Protein AF-A0A814PGC1-F1 (afdb_monomer_lite)

Secondary structure (DSSP, 8-state):
--SEEEE---SSSEEETTEEES--SPPEEEE--SS--------SSPPTTEEEEE-S-EEEEEEEEE-SS-EEEEEEEEETTT--EEEEEEEE-

InterPro domains:
  IPR025733 Purple acid phosphatase, C-terminal domain [PF14008] (25-88)
  IPR029052 Metallo-dependent phosphatase-like [G3DSA:3.60.21.10] (1-93)

Foldseek 3Di:
DLWWWWFDDDPPFDQDPQETEPPPDDTDIDHNQADDDDPDDDDPPDPPRTPDIDDAHWDKDWDWDDDPPWTKIKIFTAGPPPRDTPDIHMYID

Radius of gyration: 14.21 Å; chains: 1; bounding box: 33×25×40 Å

pLDDT: mean 88.39, std 8.45, range [66.19, 97.81]

Structure (mmCIF, N/CA/C/O backbone):
data_AF-A0A814PGC1-F1
#
_entry.id   AF-A0A814PGC1-F1
#
loop_
_atom_site.group_PDB
_atom_site.id
_atom_site.type_symbol
_atom_site.label_atom_id
_atom_site.label_alt_id
_atom_site.label_comp_id
_atom_site.label_asym_id
_atom_site.label_entity_id
_atom_site.label_seq_id
_atom_site.pdbx_PDB_ins_code
_atom_site.Cartn_x
_atom_site.Cartn_y
_atom_site.Cartn_z
_atom_site.occupancy
_atom_site.B_iso_or_equiv
_atom_site.auth_seq_id
_atom_site.auth_comp_id
_atom_site.auth_asym_id
_atom_site.auth_atom_id
_atom_site.pdbx_PDB_model_num
ATOM 1 N N . MET A 1 1 ? 11.021 -10.523 -8.051 1.00 72.50 1 MET A N 1
ATOM 2 C CA . MET A 1 1 ? 9.991 -9.570 -8.498 1.00 72.50 1 MET A CA 1
ATOM 3 C C . MET A 1 1 ? 10.470 -8.202 -8.081 1.00 72.50 1 MET A C 1
ATOM 5 O O . MET A 1 1 ? 10.507 -7.923 -6.888 1.00 72.50 1 MET A O 1
ATOM 9 N N . HIS A 1 2 ? 10.914 -7.408 -9.039 1.00 89.75 2 HIS A N 1
ATOM 10 C CA . HIS A 1 2 ? 11.432 -6.059 -8.849 1.00 89.75 2 HIS A CA 1
ATOM 11 C C . HIS A 1 2 ? 10.338 -5.042 -9.181 1.00 89.75 2 HIS A C 1
ATOM 13 O O . HIS A 1 2 ? 10.501 -4.137 -9.994 1.00 89.75 2 HIS A O 1
ATOM 19 N N . VAL A 1 3 ? 9.174 -5.249 -8.562 1.00 92.25 3 VAL A N 1
ATOM 20 C CA . VAL A 1 3 ? 7.921 -4.566 -8.893 1.00 92.25 3 VAL A CA 1
ATOM 21 C C . VAL A 1 3 ? 7.201 -4.131 -7.627 1.00 92.25 3 VAL A C 1
ATOM 23 O O . VAL A 1 3 ? 7.491 -4.622 -6.528 1.00 92.25 3 VAL A O 1
ATOM 26 N N . TYR A 1 4 ? 6.233 -3.242 -7.810 1.00 95.19 4 TYR A N 1
ATOM 27 C CA . TYR A 1 4 ? 5.219 -2.947 -6.813 1.00 95.19 4 TYR A CA 1
ATOM 28 C C . TYR A 1 4 ? 3.914 -3.653 -7.186 1.00 95.19 4 TYR A C 1
ATOM 30 O O . TYR A 1 4 ? 3.481 -3.567 -8.337 1.00 95.19 4 TYR A O 1
ATOM 38 N N . GLU A 1 5 ? 3.268 -4.310 -6.225 1.00 95.94 5 GLU A N 1
ATOM 39 C CA . GLU A 1 5 ? 1.904 -4.823 -6.381 1.00 95.94 5 GLU A CA 1
ATOM 40 C C . GLU A 1 5 ? 1.146 -4.798 -5.051 1.00 95.94 5 GLU A C 1
ATOM 42 O O . GLU A 1 5 ? 1.634 -5.306 -4.041 1.00 95.94 5 GLU A O 1
ATOM 47 N N . ARG A 1 6 ? -0.069 -4.248 -5.051 1.00 94.44 6 ARG A N 1
ATOM 48 C CA . ARG A 1 6 ? -1.041 -4.377 -3.964 1.00 94.44 6 ARG A CA 1
ATOM 49 C C . ARG A 1 6 ? -2.068 -5.434 -4.334 1.00 94.44 6 ARG A C 1
ATOM 51 O O . ARG A 1 6 ? -2.807 -5.291 -5.309 1.00 94.44 6 ARG A O 1
ATOM 58 N N . VAL A 1 7 ? -2.134 -6.463 -3.501 1.00 91.12 7 VAL A N 1
ATOM 59 C CA . VAL A 1 7 ? -2.991 -7.631 -3.676 1.00 91.12 7 VAL A CA 1
ATOM 60 C C . VAL A 1 7 ? -4.064 -7.664 -2.599 1.00 91.12 7 VAL A C 1
ATOM 62 O O . VAL A 1 7 ? -3.852 -7.281 -1.443 1.00 91.12 7 VAL A O 1
ATOM 65 N N . PHE A 1 8 ? -5.222 -8.169 -2.993 1.00 80.31 8 PHE A N 1
ATOM 66 C CA . PHE A 1 8 ? -6.361 -8.384 -2.130 1.00 80.31 8 PHE A CA 1
ATOM 67 C C . PHE A 1 8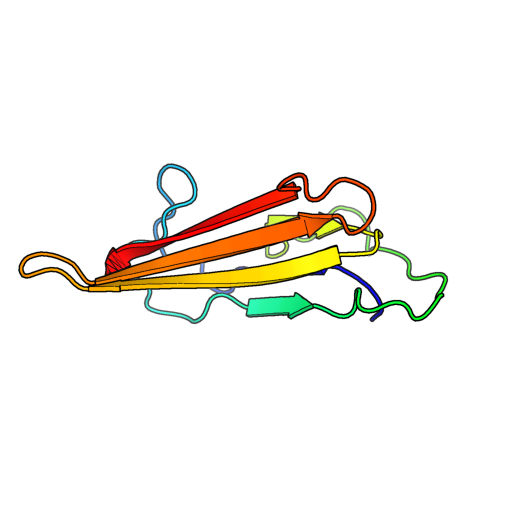 ? -6.853 -9.819 -2.242 1.00 80.31 8 PHE A C 1
ATOM 69 O O . PHE A 1 8 ? -6.937 -10.372 -3.335 1.00 80.31 8 PHE A O 1
ATOM 76 N N . TYR A 1 9 ? -7.100 -10.436 -1.089 1.00 70.31 9 TYR A N 1
ATOM 77 C CA . TYR A 1 9 ? -7.200 -11.890 -0.990 1.00 70.31 9 TYR A CA 1
ATOM 78 C C . TYR A 1 9 ? -8.628 -12.411 -0.811 1.00 70.31 9 TYR A C 1
ATOM 80 O O . TYR A 1 9 ? -8.906 -13.552 -1.173 1.00 70.31 9 TYR A O 1
ATOM 88 N N . ASP A 1 10 ? -9.540 -11.615 -0.255 1.00 71.00 10 ASP A N 1
ATOM 89 C CA . ASP A 1 10 ? -10.901 -12.067 0.030 1.00 71.00 10 ASP A CA 1
ATOM 90 C C . ASP A 1 10 ? -11.934 -11.275 -0.774 1.00 71.00 10 ASP A C 1
ATOM 92 O O . ASP A 1 10 ? -11.650 -10.199 -1.261 1.00 71.00 10 ASP A O 1
ATOM 96 N N . ASN A 1 11 ? -13.143 -11.804 -0.942 1.00 66.19 11 ASN A N 1
ATOM 97 C CA . ASN A 1 11 ? -14.251 -11.044 -1.538 1.00 66.19 11 ASN A CA 1
ATOM 98 C C . ASN A 1 11 ? -15.143 -10.409 -0.456 1.00 66.19 11 ASN A C 1
ATOM 100 O O . ASN A 1 11 ? -16.254 -9.970 -0.742 1.00 66.19 11 ASN A O 1
ATOM 104 N N . THR A 1 12 ? -14.695 -10.435 0.802 1.00 67.00 12 THR A N 1
ATOM 105 C CA . THR A 1 12 ? -15.509 -10.115 1.984 1.00 67.00 12 THR A CA 1
ATOM 106 C C . THR A 1 12 ? -15.107 -8.816 2.659 1.00 67.00 12 THR A C 1
ATOM 108 O O . THR A 1 12 ? -15.900 -8.256 3.412 1.00 67.00 12 THR A O 1
ATOM 111 N N . THR A 1 13 ? -13.889 -8.337 2.428 1.00 71.44 13 THR A N 1
ATOM 112 C CA . THR A 1 13 ? -13.405 -7.088 2.997 1.00 71.44 13 THR A CA 1
ATOM 113 C C . THR A 1 13 ? -13.968 -5.918 2.198 1.00 71.44 13 THR A C 1
ATOM 115 O O . THR A 1 13 ? -13.886 -5.847 0.970 1.00 71.44 13 THR A O 1
ATOM 118 N N . THR A 1 14 ? -14.547 -4.965 2.919 1.00 71.50 14 THR A N 1
ATOM 119 C CA . THR A 1 14 ? -15.136 -3.771 2.324 1.00 71.50 14 THR A CA 1
ATOM 120 C C . THR A 1 14 ? -14.058 -2.708 2.140 1.00 71.50 14 THR A C 1
ATOM 122 O O . THR A 1 14 ? -13.432 -2.266 3.106 1.00 71.50 14 THR A O 1
ATOM 125 N N . ILE A 1 15 ? -13.874 -2.257 0.899 1.00 78.94 15 ILE A N 1
ATOM 126 C CA . ILE A 1 15 ? -12.995 -1.135 0.556 1.00 78.94 15 ILE A CA 1
ATOM 127 C C . ILE A 1 15 ? -13.876 0.063 0.199 1.00 78.94 15 ILE A C 1
ATOM 129 O O . ILE A 1 15 ? -14.579 0.042 -0.808 1.00 78.94 15 ILE A O 1
ATOM 133 N N . VAL A 1 16 ? -13.832 1.123 1.009 1.00 82.25 16 VAL A N 1
ATOM 134 C CA . VAL A 1 16 ? -14.538 2.388 0.740 1.00 82.25 16 VAL A CA 1
ATOM 135 C C . VAL A 1 16 ? -13.500 3.490 0.599 1.00 82.25 16 VAL A C 1
ATOM 137 O O . VAL A 1 16 ? -12.737 3.730 1.529 1.00 82.25 16 VAL A O 1
ATOM 140 N N . ASN A 1 17 ? -13.439 4.160 -0.554 1.00 85.94 17 ASN A N 1
ATOM 141 C CA . ASN A 1 17 ? -12.467 5.232 -0.822 1.00 85.94 17 ASN A CA 1
ATOM 142 C C . ASN A 1 17 ? -11.011 4.836 -0.480 1.00 85.94 17 ASN A C 1
ATOM 144 O O . ASN A 1 17 ? -10.324 5.555 0.246 1.00 85.94 17 ASN A O 1
ATOM 148 N N . ASN A 1 18 ? -10.552 3.661 -0.941 1.00 88.19 18 ASN A N 1
ATOM 149 C CA . ASN A 1 18 ? -9.231 3.086 -0.610 1.00 88.19 18 ASN A CA 1
ATOM 150 C C . ASN A 1 18 ? -8.959 2.928 0.898 1.00 88.19 18 ASN A C 1
ATOM 152 O O . ASN A 1 18 ? -7.810 2.835 1.334 1.00 88.19 18 ASN A O 1
ATOM 156 N N . THR A 1 19 ? -10.015 2.877 1.705 1.00 89.12 19 THR A N 1
ATOM 157 C CA . THR A 1 19 ? -9.943 2.558 3.125 1.00 89.12 19 THR A CA 1
ATOM 158 C C . THR A 1 19 ? -10.544 1.182 3.349 1.00 89.12 19 THR A C 1
ATOM 160 O O . THR A 1 19 ? -11.716 0.945 3.058 1.00 89.12 19 THR A O 1
ATOM 163 N N . TYR A 1 20 ? -9.719 0.278 3.854 1.00 87.19 20 TYR A N 1
ATOM 164 C CA . TYR A 1 20 ? -10.122 -1.037 4.307 1.00 87.19 20 TYR A CA 1
ATOM 165 C C . TYR A 1 20 ? -10.733 -0.907 5.707 1.00 87.19 20 TYR A C 1
ATOM 167 O O . TYR A 1 20 ? -10.085 -0.406 6.633 1.00 87.19 20 TYR A O 1
ATOM 175 N N . ALA A 1 21 ? -11.979 -1.354 5.848 1.00 80.06 21 ALA A N 1
ATOM 176 C CA . ALA A 1 21 ? -12.688 -1.470 7.119 1.00 80.06 21 ALA A CA 1
ATOM 177 C C . ALA A 1 21 ? -13.109 -2.932 7.328 1.00 80.06 21 ALA A C 1
ATOM 179 O O . ALA A 1 21 ? -13.403 -3.626 6.356 1.00 80.06 21 ALA A O 1
ATOM 180 N N . ASN A 1 22 ? -13.156 -3.397 8.583 1.00 71.62 22 ASN A N 1
ATOM 181 C CA . ASN A 1 22 ? -13.479 -4.793 8.926 1.00 71.62 22 ASN A CA 1
ATOM 182 C C . ASN A 1 22 ? -12.567 -5.808 8.212 1.00 71.62 22 ASN A C 1
ATOM 184 O O . ASN A 1 22 ? -13.029 -6.751 7.570 1.00 71.62 22 ASN A O 1
ATOM 188 N N . VAL A 1 23 ? -11.258 -5.569 8.291 1.00 74.19 23 VAL A N 1
ATOM 189 C CA . VAL A 1 23 ? -10.234 -6.361 7.606 1.00 74.19 23 VAL A CA 1
ATOM 190 C C . VAL A 1 23 ? -10.120 -7.741 8.255 1.00 74.19 23 VAL A C 1
ATOM 192 O O . VAL A 1 23 ? -9.502 -7.884 9.307 1.00 74.19 23 VAL A O 1
ATOM 195 N N . ASN A 1 24 ? -10.717 -8.755 7.626 1.00 78.00 24 ASN A N 1
ATOM 196 C CA . ASN A 1 24 ? -10.665 -10.147 8.096 1.00 78.00 24 ASN A CA 1
ATOM 197 C C . ASN A 1 24 ? -9.489 -10.936 7.495 1.00 78.00 24 ASN A C 1
ATOM 199 O O . ASN A 1 24 ? -9.200 -12.047 7.939 1.00 78.00 24 ASN A O 1
ATOM 203 N N . SER A 1 25 ? -8.799 -10.347 6.514 1.00 80.00 25 SER A N 1
ATOM 204 C CA . SER A 1 25 ? -7.667 -10.934 5.795 1.00 80.00 25 SER A CA 1
ATOM 205 C C . SER A 1 25 ? -6.568 -9.887 5.582 1.00 80.00 25 SER A C 1
ATOM 207 O O . SER A 1 25 ? -6.880 -8.713 5.396 1.00 80.00 25 SER A O 1
ATOM 209 N N . PRO A 1 26 ? -5.278 -10.260 5.574 1.00 85.19 26 PRO A N 1
ATOM 210 C CA . PRO A 1 26 ? -4.199 -9.301 5.354 1.00 85.19 26 PRO A CA 1
ATOM 211 C C . PRO A 1 26 ? -4.266 -8.658 3.959 1.00 85.19 26 PRO A C 1
ATOM 213 O O . PRO A 1 26 ? -4.596 -9.316 2.972 1.00 85.19 26 PRO A O 1
ATOM 216 N N . VAL A 1 27 ? -3.867 -7.385 3.870 1.00 87.56 27 VAL A N 1
ATOM 217 C CA . VAL A 1 27 ? -3.501 -6.753 2.592 1.00 87.56 27 VAL A CA 1
ATOM 2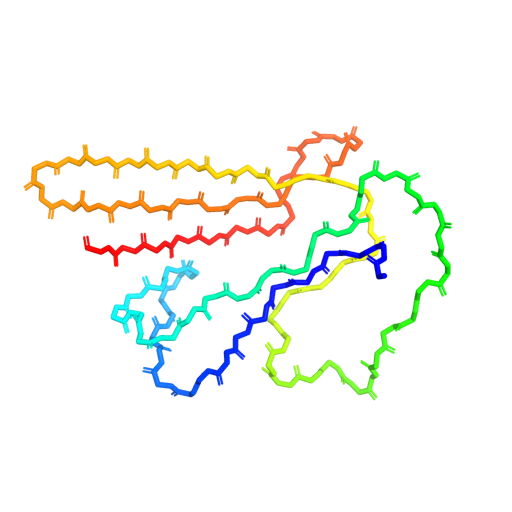18 C C . VAL A 1 27 ? -2.065 -7.155 2.276 1.00 87.56 27 VAL A C 1
ATOM 220 O O . VAL A 1 27 ? -1.169 -6.946 3.096 1.00 87.56 27 VAL A O 1
ATOM 223 N N . ILE A 1 28 ? -1.843 -7.742 1.103 1.00 91.56 28 ILE A N 1
ATOM 224 C CA . ILE A 1 28 ? -0.522 -8.217 0.685 1.00 91.56 28 ILE A CA 1
ATOM 225 C C . ILE A 1 28 ? 0.099 -7.163 -0.227 1.00 91.56 28 ILE A C 1
ATOM 227 O O . ILE A 1 28 ? -0.549 -6.667 -1.148 1.00 91.56 28 ILE A O 1
ATOM 231 N N . ILE A 1 29 ? 1.360 -6.821 0.032 1.00 94.75 29 ILE A N 1
ATOM 232 C CA . ILE A 1 29 ? 2.125 -5.892 -0.797 1.00 94.75 29 ILE A CA 1
ATOM 233 C C . ILE A 1 29 ? 3.406 -6.580 -1.248 1.00 94.75 29 ILE A C 1
ATOM 235 O O . ILE A 1 29 ? 4.206 -7.020 -0.420 1.00 94.75 29 ILE A O 1
ATOM 239 N N . VAL A 1 30 ? 3.619 -6.625 -2.557 1.00 94.62 30 VAL A N 1
ATOM 240 C CA . VAL A 1 30 ? 4.925 -6.886 -3.155 1.00 94.62 30 VAL A CA 1
ATOM 241 C C . VAL A 1 30 ? 5.645 -5.549 -3.271 1.00 94.62 30 VAL A C 1
ATOM 243 O O . VAL A 1 30 ? 5.128 -4.623 -3.892 1.00 94.62 30 VAL A O 1
ATOM 246 N N . GLN A 1 31 ? 6.821 -5.440 -2.651 1.00 93.94 31 GLN A N 1
ATOM 247 C CA . GLN A 1 31 ? 7.645 -4.232 -2.692 1.00 93.94 31 GLN A CA 1
ATOM 248 C C . GLN A 1 31 ? 9.103 -4.584 -2.997 1.00 93.94 31 GLN A C 1
ATOM 250 O O . GLN A 1 31 ? 9.945 -4.652 -2.103 1.00 93.94 31 GLN A O 1
ATOM 255 N N . GLY A 1 32 ? 9.388 -4.853 -4.271 1.00 92.12 32 GLY A N 1
ATOM 256 C CA . GLY A 1 32 ? 10.723 -5.204 -4.768 1.00 92.12 32 GLY A CA 1
ATOM 257 C C . GLY A 1 32 ? 11.455 -4.064 -5.479 1.00 92.12 32 GLY A C 1
ATOM 258 O O . GLY A 1 32 ? 12.442 -4.300 -6.166 1.00 92.12 32 GLY A O 1
ATOM 259 N N . THR A 1 33 ? 10.977 -2.830 -5.352 1.00 91.50 33 THR A N 1
ATOM 260 C CA . THR A 1 33 ? 11.333 -1.679 -6.202 1.00 91.50 33 THR A CA 1
ATOM 261 C C . THR A 1 33 ? 12.564 -0.893 -5.737 1.00 91.50 33 THR A C 1
ATOM 263 O O . THR A 1 33 ? 12.724 0.275 -6.085 1.00 91.50 33 THR A O 1
ATOM 266 N N . GLY A 1 34 ? 13.436 -1.515 -4.939 1.00 87.50 34 GLY A N 1
ATOM 267 C CA . GLY A 1 34 ? 14.554 -0.855 -4.251 1.00 87.50 34 GLY A CA 1
ATOM 268 C C . GLY A 1 34 ? 15.795 -0.547 -5.101 1.00 87.50 34 GLY A C 1
ATOM 269 O O . GLY A 1 34 ? 16.782 -0.079 -4.541 1.00 87.50 34 GLY A O 1
ATOM 270 N N . GLY A 1 35 ? 15.776 -0.809 -6.415 1.00 83.31 35 GLY A N 1
ATOM 271 C CA . GLY A 1 35 ? 16.848 -0.403 -7.339 1.00 83.31 35 GLY A CA 1
ATOM 272 C C . GLY A 1 35 ? 17.499 -1.512 -8.173 1.00 83.31 35 GLY A C 1
ATOM 273 O O . GLY A 1 35 ? 18.431 -1.228 -8.925 1.00 83.31 35 GLY A O 1
ATOM 274 N N . THR A 1 36 ? 17.044 -2.765 -8.077 1.00 82.88 36 THR A N 1
ATOM 275 C CA . THR A 1 36 ? 17.510 -3.829 -8.982 1.00 82.88 36 THR A CA 1
ATOM 276 C C . THR A 1 36 ? 16.762 -3.759 -10.309 1.00 82.88 36 THR A C 1
ATOM 278 O O . THR A 1 36 ? 15.534 -3.791 -10.333 1.00 82.88 36 THR A O 1
ATOM 281 N N . PHE A 1 37 ? 17.518 -3.683 -11.406 1.00 68.38 37 PHE A N 1
ATOM 282 C CA . PHE A 1 37 ? 16.969 -3.675 -12.758 1.00 68.38 37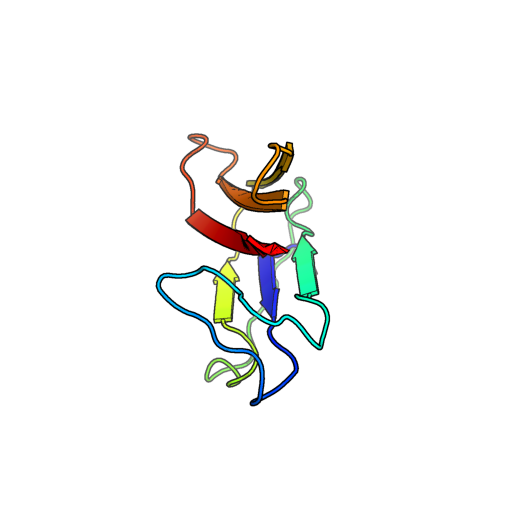 PHE A CA 1
ATOM 283 C C . PHE A 1 37 ? 16.627 -5.101 -13.183 1.00 68.38 37 PHE A C 1
ATOM 285 O O . PHE A 1 37 ? 17.500 -5.968 -13.197 1.00 68.38 37 PHE A O 1
ATOM 292 N N . ASP A 1 38 ? 15.375 -5.330 -13.560 1.00 73.12 38 ASP A N 1
ATOM 293 C CA . ASP A 1 38 ? 14.926 -6.595 -14.129 1.00 73.12 38 ASP A CA 1
ATOM 294 C C . ASP A 1 38 ? 13.780 -6.346 -15.106 1.00 73.12 38 ASP A C 1
ATOM 296 O O . ASP A 1 38 ? 13.034 -5.374 -14.977 1.00 73.12 38 ASP A O 1
ATOM 300 N N . ASN A 1 39 ? 13.666 -7.201 -16.117 1.00 75.00 39 ASN A N 1
ATOM 301 C CA . ASN A 1 39 ? 12.663 -7.061 -17.168 1.00 75.00 39 ASN A CA 1
ATOM 302 C C . ASN A 1 39 ? 11.437 -7.917 -16.830 1.00 75.00 39 ASN A C 1
ATOM 304 O O . ASN A 1 39 ? 11.091 -8.858 -17.551 1.00 75.00 39 ASN A O 1
ATOM 308 N N . ASP A 1 40 ? 10.827 -7.608 -15.684 1.00 83.50 40 ASP A N 1
ATOM 309 C CA . ASP A 1 40 ? 9.620 -8.274 -15.203 1.00 83.50 40 ASP A CA 1
ATOM 310 C C . ASP A 1 40 ? 8.447 -8.029 -16.168 1.00 83.50 40 ASP A C 1
ATOM 312 O O . ASP A 1 40 ? 8.273 -6.944 -16.728 1.00 83.50 40 ASP A O 1
ATOM 316 N N . LYS A 1 41 ? 7.613 -9.057 -16.365 1.00 87.50 41 LYS A N 1
ATOM 317 C CA . LYS A 1 41 ? 6.404 -8.985 -17.195 1.00 87.50 41 LYS A CA 1
ATOM 318 C C . LYS A 1 41 ? 5.178 -9.304 -16.363 1.00 87.50 41 LYS A C 1
ATOM 320 O O . LYS A 1 41 ? 5.172 -10.264 -15.596 1.00 87.50 41 LYS A O 1
ATOM 325 N N . TRP A 1 42 ? 4.119 -8.537 -16.580 1.00 91.56 42 TRP A N 1
ATOM 326 C CA . TRP A 1 42 ? 2.828 -8.804 -15.970 1.00 91.56 42 TRP A CA 1
ATOM 327 C C . TRP A 1 42 ? 2.088 -9.935 -16.680 1.00 91.56 42 TRP A C 1
ATOM 329 O O . TRP A 1 42 ? 2.162 -10.089 -17.900 1.00 91.56 42 TRP A O 1
ATOM 339 N N . VAL A 1 43 ? 1.338 -10.710 -15.896 1.00 93.25 43 VAL A N 1
ATOM 340 C CA . VAL A 1 43 ? 0.288 -11.577 -16.433 1.00 93.25 43 VAL A CA 1
ATOM 341 C C . VAL A 1 43 ? -0.860 -10.688 -16.904 1.00 93.25 43 VAL A C 1
ATOM 343 O O . VAL A 1 43 ? -1.304 -9.808 -16.159 1.00 93.25 43 VAL A O 1
ATOM 346 N N . GLU A 1 44 ? -1.325 -10.925 -18.132 1.00 94.62 44 GLU A N 1
ATOM 347 C CA . GLU A 1 44 ? -2.428 -10.186 -18.744 1.00 94.62 44 GLU A CA 1
ATOM 348 C C . GLU A 1 44 ? -3.623 -11.097 -19.075 1.00 94.62 44 GLU A C 1
ATOM 350 O O . GLU A 1 44 ? -3.416 -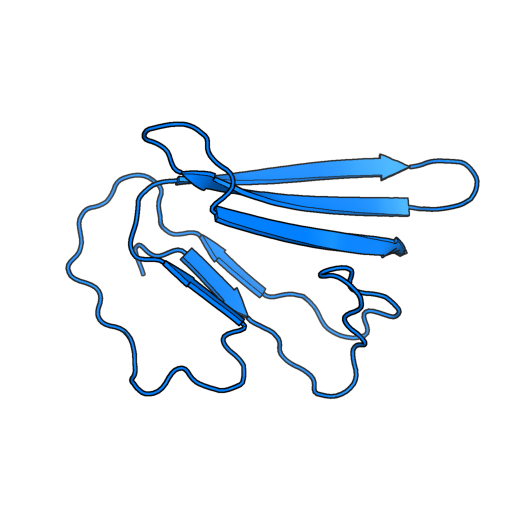12.214 -19.560 1.00 94.62 44 GLU A O 1
ATOM 355 N N . PRO A 1 45 ? -4.871 -10.626 -18.862 1.00 94.25 45 PRO A N 1
ATOM 356 C CA . PRO A 1 45 ? -5.227 -9.343 -18.237 1.00 94.25 45 PRO A CA 1
ATOM 357 C C . PRO A 1 45 ? -4.901 -9.323 -16.734 1.00 94.25 45 PRO A C 1
ATOM 359 O O . PRO A 1 45 ? -4.681 -10.379 -16.138 1.00 94.25 45 PRO A O 1
ATOM 362 N N . GLN A 1 46 ? -4.890 -8.134 -16.120 1.00 94.19 46 GLN A N 1
ATOM 363 C CA . GLN A 1 46 ? -4.721 -7.981 -14.671 1.00 94.19 46 GLN A CA 1
ATOM 364 C C . GLN A 1 46 ? -5.645 -8.944 -13.910 1.00 94.19 46 GLN A C 1
ATOM 366 O O . GLN A 1 46 ? -6.869 -8.850 -14.055 1.00 94.19 46 GLN A O 1
ATOM 371 N N . PRO A 1 47 ? -5.095 -9.877 -13.112 1.00 91.94 47 PRO A N 1
ATOM 372 C CA . PRO A 1 47 ? -5.918 -10.770 -12.313 1.00 91.94 47 PRO A CA 1
ATOM 373 C C . PRO A 1 47 ? -6.779 -9.977 -11.327 1.00 91.94 47 PRO A C 1
ATOM 375 O O . PRO A 1 47 ? -6.331 -8.972 -10.785 1.00 91.94 47 PRO A O 1
ATOM 378 N N . TRP A 1 48 ? -7.994 -10.453 -11.045 1.00 88.62 48 TRP A N 1
ATOM 379 C CA . TRP A 1 48 ? -8.969 -9.743 -10.199 1.00 88.62 48 TRP A CA 1
ATOM 380 C C . TRP A 1 48 ? -8.465 -9.428 -8.778 1.00 88.62 48 TRP A C 1
ATOM 382 O O . TRP A 1 48 ? -8.952 -8.495 -8.148 1.00 88.62 48 TRP A O 1
ATOM 392 N N . TRP A 1 49 ? -7.503 -10.204 -8.275 1.00 87.12 49 TRP A N 1
ATOM 393 C CA . TRP A 1 49 ? -6.893 -10.028 -6.955 1.00 87.12 49 TRP A CA 1
ATOM 394 C C . TRP A 1 49 ? -5.790 -8.960 -6.936 1.00 87.12 49 TRP A C 1
ATOM 396 O O . TRP A 1 49 ? -5.403 -8.490 -5.866 1.00 87.12 49 TRP A O 1
ATOM 406 N N . SER A 1 50 ? -5.266 -8.572 -8.100 1.00 92.25 50 SER A N 1
ATOM 407 C CA . SER A 1 50 ? -4.276 -7.506 -8.244 1.00 92.25 50 SER A CA 1
ATOM 408 C C . SER A 1 50 ? -5.022 -6.178 -8.322 1.00 92.25 50 SER A C 1
ATOM 410 O O . SER A 1 50 ? -5.747 -5.934 -9.283 1.00 92.25 50 SER A O 1
ATOM 412 N N . ILE A 1 51 ? -4.900 -5.325 -7.303 1.00 91.44 51 ILE A N 1
ATOM 413 C CA . ILE A 1 51 ? -5.608 -4.033 -7.248 1.00 91.44 51 ILE A CA 1
ATOM 414 C C . ILE A 1 51 ? -4.800 -2.945 -7.951 1.00 91.44 51 ILE A C 1
ATOM 416 O O . ILE A 1 51 ? -5.343 -2.156 -8.721 1.00 91.44 51 ILE A O 1
ATOM 420 N N . SER A 1 52 ? -3.505 -2.887 -7.659 1.00 93.88 52 SER A N 1
ATOM 421 C CA . SER A 1 52 ? -2.589 -1.868 -8.164 1.00 93.88 52 SER A CA 1
ATOM 422 C C . SER A 1 52 ? -1.233 -2.506 -8.394 1.00 93.88 52 SER A C 1
ATOM 424 O O . SER A 1 52 ? -0.788 -3.300 -7.568 1.00 93.88 52 SER A O 1
ATOM 426 N N . ARG A 1 53 ? -0.581 -2.190 -9.511 1.00 94.88 53 ARG A N 1
ATOM 427 C CA . ARG A 1 53 ? 0.680 -2.819 -9.908 1.00 94.88 53 ARG A CA 1
ATOM 428 C C . ARG A 1 53 ? 1.524 -1.877 -10.754 1.00 94.88 53 ARG A C 1
ATOM 430 O O . ARG A 1 53 ? 0.984 -1.171 -11.600 1.00 94.88 53 ARG A O 1
ATOM 437 N N . MET A 1 54 ? 2.837 -1.858 -10.532 1.00 92.62 54 MET A N 1
ATOM 438 C CA . MET A 1 54 ? 3.746 -0.914 -11.185 1.00 92.62 54 MET A CA 1
ATOM 439 C C . MET A 1 54 ? 5.150 -1.484 -11.402 1.00 92.62 54 MET A C 1
ATOM 441 O O . MET A 1 54 ? 5.715 -2.142 -10.529 1.00 92.62 54 MET A O 1
ATOM 445 N N . LEU A 1 55 ? 5.728 -1.144 -12.558 1.00 91.00 55 LEU A N 1
ATOM 446 C CA . LEU A 1 55 ? 7.128 -1.382 -12.927 1.00 91.00 55 LEU A CA 1
ATOM 447 C C . LEU A 1 55 ? 7.907 -0.063 -12.869 1.00 91.00 55 LEU A C 1
ATOM 449 O O . LEU A 1 55 ? 8.228 0.534 -13.893 1.00 91.00 55 LEU A O 1
ATOM 453 N N . ALA A 1 56 ? 8.155 0.430 -11.662 1.00 89.94 56 ALA A N 1
ATOM 454 C CA . ALA A 1 56 ? 8.936 1.640 -11.429 1.00 89.94 56 ALA 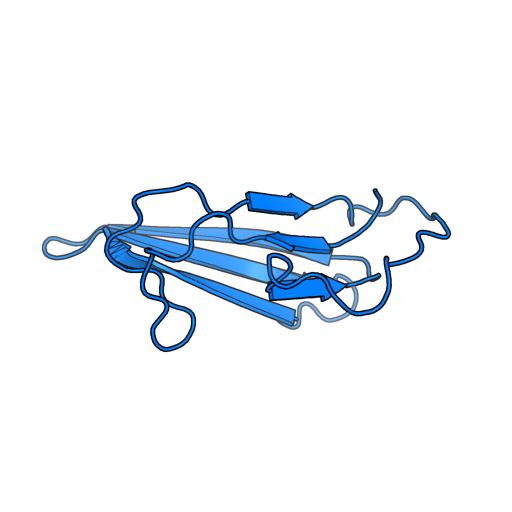A CA 1
ATOM 455 C C . ALA A 1 56 ? 9.641 1.536 -10.079 1.00 89.94 56 ALA A C 1
ATOM 457 O O . ALA A 1 56 ? 9.150 0.836 -9.195 1.00 89.94 56 ALA A O 1
ATOM 458 N N . TYR A 1 57 ? 10.754 2.248 -9.908 1.00 93.06 57 TYR A N 1
ATOM 459 C CA . TYR A 1 57 ? 11.418 2.348 -8.612 1.00 93.06 57 TYR A CA 1
ATOM 460 C C . TYR A 1 57 ? 10.663 3.254 -7.649 1.00 93.06 57 TYR A C 1
ATOM 462 O O . TYR A 1 57 ? 10.048 4.253 -8.033 1.00 93.06 57 TYR A O 1
ATOM 470 N N . GLY A 1 58 ? 10.753 2.902 -6.375 1.00 94.19 58 GLY A N 1
ATOM 471 C CA . GLY A 1 58 ? 10.023 3.566 -5.314 1.00 94.19 58 GLY A CA 1
ATOM 472 C C . GLY A 1 58 ? 10.169 2.842 -3.991 1.00 94.19 58 GLY A C 1
ATOM 473 O O . GLY A 1 58 ? 10.885 1.844 -3.877 1.00 94.19 58 GLY A O 1
ATOM 474 N N . TYR A 1 59 ? 9.474 3.344 -2.979 1.00 95.81 59 TYR A N 1
ATOM 475 C CA . TYR A 1 59 ? 9.490 2.778 -1.638 1.00 95.81 59 TYR A CA 1
ATOM 476 C C . TYR A 1 59 ? 8.142 2.950 -0.941 1.00 95.81 59 TYR A C 1
ATOM 478 O O . TYR A 1 59 ? 7.349 3.840 -1.250 1.00 95.81 59 TYR A O 1
ATOM 486 N N . GLY A 1 60 ? 7.878 2.060 0.015 1.00 96.44 60 GLY A N 1
ATOM 487 C CA . GLY A 1 60 ? 6.682 2.119 0.844 1.00 96.44 60 GLY A CA 1
ATOM 488 C C . GLY A 1 60 ? 6.897 3.030 2.046 1.00 96.44 60 GLY A C 1
ATOM 489 O O . GLY A 1 60 ? 7.927 2.939 2.714 1.00 96.44 60 GLY A O 1
ATOM 490 N N . ARG A 1 61 ? 5.908 3.860 2.364 1.00 97.38 61 ARG A N 1
ATOM 491 C CA . ARG A 1 61 ? 5.822 4.592 3.628 1.00 97.38 61 ARG A CA 1
ATOM 492 C C . ARG A 1 61 ? 4.608 4.103 4.402 1.00 97.38 61 ARG A C 1
ATOM 494 O O . ARG A 1 61 ? 3.498 4.110 3.882 1.00 97.38 61 ARG A O 1
ATOM 501 N N . VAL A 1 62 ? 4.832 3.697 5.650 1.00 96.69 62 VAL A N 1
ATOM 502 C CA . VAL A 1 62 ? 3.769 3.321 6.586 1.00 96.69 62 VAL A CA 1
ATOM 503 C C . VAL A 1 62 ? 3.688 4.374 7.679 1.00 96.69 62 VAL A C 1
ATOM 505 O O . VAL A 1 62 ? 4.662 4.604 8.393 1.00 96.69 62 VAL A O 1
ATOM 508 N N . THR A 1 63 ? 2.514 4.975 7.829 1.00 96.75 63 THR A N 1
ATOM 509 C CA . THR A 1 63 ? 2.205 5.914 8.907 1.00 96.75 63 THR A CA 1
ATOM 510 C C . THR A 1 63 ? 1.157 5.286 9.812 1.00 96.75 63 THR A C 1
ATOM 512 O O . THR A 1 63 ? 0.075 4.922 9.356 1.00 96.75 63 THR A O 1
ATOM 515 N N . VAL A 1 64 ? 1.471 5.156 11.100 1.00 94.62 64 VAL A N 1
ATOM 516 C CA . VAL A 1 64 ? 0.544 4.636 12.111 1.00 94.62 64 VAL A CA 1
ATOM 517 C C . VAL A 1 64 ? 0.091 5.792 12.993 1.00 94.62 64 VAL A C 1
ATOM 519 O O . VAL A 1 64 ? 0.914 6.500 13.570 1.00 94.62 64 VAL A O 1
ATOM 522 N N . SER A 1 65 ? -1.218 5.988 13.097 1.00 93.25 65 SER A N 1
ATOM 523 C CA . SER A 1 65 ? -1.844 7.004 13.941 1.00 93.25 65 SER A CA 1
ATOM 524 C C . SER A 1 65 ? -2.793 6.331 14.921 1.00 93.25 65 SER A C 1
ATOM 526 O O . SER A 1 65 ? -3.633 5.522 14.535 1.00 93.25 65 SER A O 1
ATOM 528 N N . VAL A 1 66 ? -2.644 6.657 16.201 1.00 90.88 66 VAL A N 1
ATOM 529 C CA . VAL A 1 66 ? -3.479 6.124 17.278 1.00 90.88 66 VAL A CA 1
ATOM 530 C C . VAL A 1 66 ? -4.065 7.305 18.028 1.00 90.88 6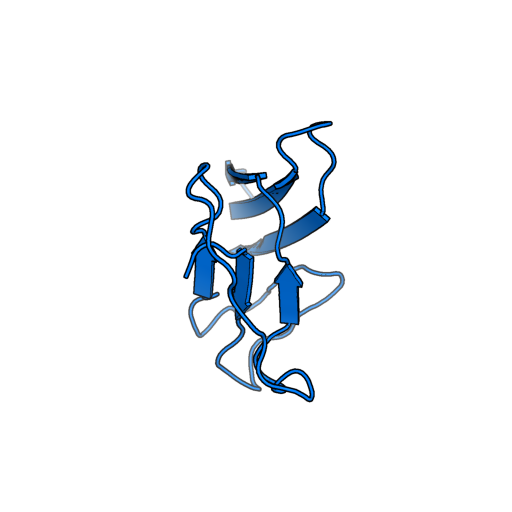6 VAL A C 1
ATOM 532 O O . VAL A 1 66 ? -3.320 8.085 18.622 1.00 90.88 66 VAL A O 1
ATOM 535 N N . ASP A 1 67 ? -5.387 7.431 18.008 1.00 85.81 67 ASP A N 1
ATOM 536 C CA . ASP A 1 67 ? -6.109 8.355 18.875 1.00 85.81 67 ASP A CA 1
ATOM 537 C C . ASP A 1 67 ? -7.089 7.597 19.787 1.00 85.81 67 ASP A C 1
ATOM 539 O O . ASP A 1 67 ? -7.114 6.365 19.829 1.00 85.81 67 ASP A O 1
ATOM 543 N N . LYS A 1 68 ? -7.850 8.331 20.606 1.00 82.56 68 LYS A N 1
ATOM 544 C CA . LYS A 1 68 ? -8.768 7.732 21.588 1.00 82.56 68 LYS A CA 1
ATOM 545 C C . LYS A 1 68 ? -9.955 6.998 20.952 1.00 82.56 68 LYS A C 1
ATOM 547 O O . LYS A 1 68 ? -10.610 6.239 21.659 1.00 82.56 68 LYS A O 1
ATOM 552 N N . MET A 1 69 ? -10.265 7.252 19.682 1.00 80.62 69 MET A N 1
ATOM 553 C CA . MET A 1 69 ? -11.451 6.737 18.998 1.00 80.62 69 MET A CA 1
ATOM 554 C C . MET A 1 69 ? -11.116 5.758 17.872 1.00 80.62 69 MET A C 1
ATOM 556 O O . MET A 1 69 ? -11.941 4.894 17.588 1.00 80.62 69 MET A O 1
ATOM 560 N N . GLN A 1 70 ? -9.946 5.866 17.236 1.00 82.12 70 GLN A N 1
ATOM 561 C CA . GLN A 1 70 ? -9.559 5.023 16.104 1.00 82.12 70 GLN A CA 1
ATOM 562 C C . GLN A 1 70 ? -8.055 4.737 16.062 1.00 82.12 70 GLN A C 1
ATOM 564 O O . GLN A 1 70 ? -7.213 5.564 16.430 1.00 82.12 70 GLN A O 1
ATOM 569 N N . LYS A 1 71 ? -7.706 3.556 15.541 1.00 89.94 71 LYS A N 1
ATOM 570 C CA . LYS A 1 71 ? -6.340 3.222 15.132 1.00 89.94 71 LYS A CA 1
ATOM 571 C C . LYS A 1 71 ? -6.301 3.172 13.614 1.00 89.94 71 LYS A C 1
ATOM 573 O O . LYS A 1 71 ? -7.024 2.403 12.988 1.00 89.94 71 LYS A O 1
ATOM 578 N N . ARG A 1 72 ? -5.445 3.988 13.010 1.00 91.44 72 ARG A N 1
ATOM 579 C CA . ARG A 1 72 ? -5.309 4.072 11.559 1.00 91.44 72 ARG A CA 1
ATOM 580 C C . ARG A 1 72 ? -3.898 3.718 11.129 1.00 91.44 72 ARG A C 1
ATOM 582 O O . ARG A 1 72 ? -2.926 4.251 11.656 1.00 91.44 72 ARG A O 1
ATOM 589 N N . LEU A 1 73 ? -3.799 2.862 10.123 1.00 93.31 73 LEU A N 1
ATOM 590 C CA . LEU A 1 73 ? -2.585 2.661 9.345 1.00 93.31 73 LEU A CA 1
ATOM 591 C C . LEU A 1 73 ? -2.804 3.273 7.967 1.00 93.31 73 LEU A C 1
ATOM 593 O O . LEU A 1 73 ? -3.820 3.013 7.331 1.00 93.31 73 LEU A O 1
ATOM 597 N N . GLN A 1 74 ? -1.862 4.077 7.499 1.00 95.19 74 GLN A N 1
ATOM 598 C CA . GLN A 1 74 ? -1.817 4.555 6.124 1.00 95.19 74 GLN A CA 1
ATOM 599 C C . GLN A 1 74 ? -0.575 3.992 5.452 1.00 95.19 74 GLN A C 1
ATOM 601 O O . GLN A 1 74 ? 0.514 4.042 6.021 1.00 95.19 74 GLN A O 1
ATOM 606 N N . TYR A 1 75 ? -0.755 3.464 4.251 1.00 96.69 75 TYR A N 1
ATOM 607 C CA . TYR A 1 75 ? 0.331 3.039 3.388 1.00 96.69 75 TYR A CA 1
ATOM 608 C C . TYR A 1 75 ? 0.356 3.926 2.149 1.00 96.69 75 TYR A C 1
ATOM 610 O O . TYR A 1 75 ? -0.693 4.192 1.561 1.00 96.69 75 TYR A O 1
ATOM 618 N N . GLU A 1 76 ? 1.550 4.324 1.733 1.00 97.81 76 GLU A N 1
ATOM 619 C CA . GLU A 1 76 ? 1.806 5.026 0.480 1.00 97.81 76 GLU A CA 1
ATOM 620 C C . GLU A 1 76 ? 2.945 4.331 -0.263 1.00 97.81 76 GLU A C 1
ATOM 622 O O . GLU A 1 76 ? 3.984 4.031 0.328 1.00 97.81 76 GLU A O 1
ATOM 627 N N . TYR A 1 77 ? 2.769 4.110 -1.562 1.00 97.75 77 TYR A N 1
ATOM 628 C CA . TYR A 1 77 ? 3.864 3.815 -2.468 1.00 97.75 77 TYR A CA 1
ATOM 629 C C . TYR A 1 77 ? 4.313 5.102 -3.149 1.00 97.75 77 TYR A C 1
ATOM 631 O O . TYR A 1 77 ? 3.545 5.720 -3.888 1.00 97.75 77 TYR A O 1
ATOM 639 N N . LEU A 1 78 ? 5.550 5.506 -2.872 1.00 97.81 78 LEU A N 1
ATOM 640 C CA . LEU A 1 78 ? 6.150 6.735 -3.373 1.00 97.81 78 LEU A CA 1
ATOM 641 C C . LEU A 1 78 ? 7.151 6.392 -4.471 1.00 97.81 78 LEU A C 1
ATOM 643 O O . LEU A 1 78 ? 8.014 5.536 -4.264 1.00 97.81 78 LEU A O 1
ATOM 647 N N . LEU A 1 79 ? 7.059 7.066 -5.615 1.00 95.69 79 LEU A N 1
ATOM 648 C CA . LEU A 1 79 ? 8.016 6.893 -6.704 1.00 95.69 79 LEU A CA 1
ATOM 649 C C . LEU A 1 79 ? 9.350 7.547 -6.339 1.00 95.69 79 LEU A C 1
ATOM 651 O O . LEU A 1 79 ? 9.390 8.630 -5.761 1.00 95.69 79 LEU A O 1
ATOM 655 N N . GLU A 1 80 ? 10.457 6.888 -6.672 1.00 94.38 80 GLU A N 1
ATOM 656 C CA . GLU A 1 80 ? 11.791 7.345 -6.259 1.00 94.38 80 GLU A CA 1
ATOM 657 C C . GLU A 1 80 ? 12.156 8.703 -6.886 1.00 94.38 80 GLU A C 1
ATOM 659 O O . GLU A 1 80 ? 12.644 9.589 -6.184 1.00 94.38 80 GLU A O 1
ATOM 664 N N . HIS A 1 81 ? 11.824 8.891 -8.166 1.00 92.75 81 HIS A N 1
ATOM 665 C CA . HIS A 1 81 ? 12.264 10.042 -8.957 1.00 92.75 81 HIS A CA 1
ATOM 666 C C . HIS A 1 81 ? 11.705 11.403 -8.498 1.00 92.75 81 HIS A C 1
ATOM 668 O O . HIS A 1 81 ? 12.393 12.416 -8.621 1.00 92.75 81 HIS A O 1
ATOM 674 N N . ASP A 1 82 ? 10.471 11.453 -7.987 1.00 95.81 82 ASP A N 1
ATOM 675 C CA . ASP A 1 82 ? 9.782 12.704 -7.632 1.00 95.81 82 ASP A CA 1
ATOM 676 C C . ASP A 1 82 ? 9.055 12.658 -6.278 1.00 95.81 82 ASP A C 1
ATOM 678 O O . ASP A 1 82 ? 8.506 13.668 -5.832 1.00 95.81 82 ASP A O 1
ATOM 682 N N . ARG A 1 83 ? 9.078 11.506 -5.592 1.00 95.25 83 ARG A N 1
ATOM 683 C CA . ARG A 1 83 ? 8.357 11.246 -4.335 1.00 95.25 83 ARG A CA 1
ATOM 684 C C . ARG A 1 83 ? 6.844 11.417 -4.459 1.00 95.25 83 ARG A C 1
ATOM 686 O O . ARG A 1 83 ? 6.173 11.608 -3.443 1.00 95.25 83 ARG A O 1
ATOM 693 N N . SER A 1 84 ? 6.302 11.356 -5.673 1.00 97.06 84 SER A N 1
ATOM 694 C CA . SER A 1 84 ? 4.861 11.349 -5.887 1.00 97.06 84 SER A CA 1
ATOM 695 C C . SER A 1 84 ? 4.258 10.040 -5.386 1.00 97.06 84 SER A C 1
ATOM 697 O O . SER A 1 84 ? 4.860 8.967 -5.474 1.00 97.06 84 SER A O 1
ATOM 699 N N . THR A 1 85 ? 3.053 10.131 -4.831 1.00 97.50 85 THR A N 1
ATOM 700 C CA . THR A 1 85 ? 2.292 8.962 -4.392 1.00 97.50 85 THR A CA 1
ATOM 701 C C . THR A 1 85 ? 1.654 8.292 -5.602 1.00 97.50 85 THR A C 1
ATOM 703 O O . THR A 1 85 ? 0.761 8.864 -6.225 1.00 97.50 85 THR A O 1
ATOM 706 N N . TYR A 1 86 ? 2.088 7.072 -5.919 1.00 96.94 86 TYR A N 1
ATOM 707 C CA . TYR A 1 86 ? 1.475 6.256 -6.967 1.00 96.94 86 TYR A CA 1
ATOM 708 C C . TYR A 1 86 ? 0.269 5.468 -6.453 1.00 96.94 86 TYR A C 1
ATOM 710 O O . TYR A 1 86 ? -0.782 5.456 -7.087 1.00 96.94 86 TYR A O 1
ATOM 718 N N . ASP A 1 87 ? 0.410 4.824 -5.293 1.00 96.88 87 ASP A N 1
ATOM 719 C CA . ASP A 1 87 ? -0.685 4.109 -4.641 1.00 96.88 87 ASP A CA 1
ATOM 720 C C . ASP A 1 87 ? -0.768 4.508 -3.173 1.00 96.88 87 ASP A C 1
ATOM 722 O O . ASP A 1 87 ? 0.244 4.764 -2.522 1.00 96.88 87 ASP A O 1
ATOM 726 N N . GLN A 1 88 ? -1.984 4.557 -2.645 1.00 96.81 88 GLN A N 1
ATOM 727 C CA . GLN A 1 88 ? -2.221 4.805 -1.234 1.00 96.81 88 GLN A CA 1
ATOM 728 C C . GLN A 1 88 ? -3.474 4.097 -0.754 1.00 96.81 88 GLN A C 1
ATOM 730 O O . GLN A 1 88 ? -4.492 4.025 -1.449 1.00 96.81 88 GLN A O 1
ATOM 735 N N . PHE A 1 89 ? -3.422 3.633 0.488 1.00 94.19 89 PHE A N 1
ATOM 736 C CA . PHE A 1 89 ? -4.591 3.098 1.159 1.00 94.19 89 PHE A CA 1
ATOM 737 C C . PHE A 1 89 ? -4.518 3.293 2.666 1.00 94.19 89 PHE A C 1
ATOM 739 O O . PHE A 1 89 ? -3.484 3.638 3.238 1.00 94.19 89 PHE A O 1
ATOM 746 N N . SER A 1 90 ? -5.656 3.103 3.321 1.00 93.62 90 SER A N 1
ATOM 747 C CA . SER A 1 90 ? -5.764 3.166 4.775 1.00 93.62 90 SER A CA 1
ATOM 748 C C . SER A 1 90 ? -6.418 1.918 5.334 1.00 93.62 90 SER A C 1
ATOM 750 O O . SER A 1 90 ? -7.295 1.347 4.702 1.00 93.62 90 SER A O 1
ATOM 752 N N . ILE A 1 91 ? -6.025 1.522 6.535 1.00 90.38 91 ILE A N 1
ATOM 753 C CA . ILE A 1 91 ? -6.703 0.511 7.340 1.00 90.38 91 ILE A CA 1
ATOM 754 C C . ILE A 1 91 ? -7.173 1.212 8.608 1.00 90.38 91 ILE A C 1
ATOM 756 O O . ILE A 1 91 ? -6.372 1.875 9.271 1.00 90.38 91 ILE A O 1
ATOM 760 N N . VAL A 1 92 ? -8.459 1.085 8.922 1.00 87.62 92 VAL A N 1
ATOM 761 C CA . VAL A 1 92 ? -9.034 1.563 10.185 1.00 87.62 92 VAL A CA 1
ATOM 762 C C . VAL A 1 92 ? -9.380 0.349 11.040 1.00 87.62 92 VAL A C 1
ATOM 764 O O . VAL A 1 92 ? -10.033 -0.578 10.558 1.00 87.62 92 VAL A O 1
ATOM 767 N N . ILE A 1 93 ? -8.898 0.365 12.282 1.00 76.50 93 ILE A N 1
ATOM 768 C CA . ILE A 1 93 ? -9.052 -0.680 13.301 1.00 76.50 93 ILE A CA 1
ATOM 769 C C . ILE A 1 93 ? -9.752 -0.079 14.518 1.00 76.50 93 ILE A C 1
ATOM 771 O O . ILE A 1 93 ? -9.357 1.040 14.937 1.00 76.50 93 ILE A O 1
#

Sequence (93 aa):
MHVYERVFYDNTTTIVNNTYANVNSPVIIVQGTGGTFDNDKWVEPQPWWSISRMLAYGYGRVTVSVDKMQKRLQYEYLLEHDRSTYDQFSIVI

Organism: NCBI:txid433720